Protein AF-A0A0U2WFA4-F1 (afdb_monomer_lite)

Secondary structure (DSSP, 8-state):
-----------------S--EEEEEEETTEEEEEEGGG---SHHHHHHHHHHHHHHHHHHHHHGGGS----

Sequence (71 aa):
MRAVQRNSPHTHSLRGDAGMIVAEYRFGNTICKINDACIATTPEERELIDEQIATAAYACLEDGGESEVDI

Radius of gyration: 19.92 Å; chains: 1; bounding box: 50×54×39 Å

Foldseek 3Di:
DDDPPPPDPQPPPDDDDQWDFNDWDDDPPDIDTDGPNQDDPDPVSVVVVVVVVVVVVVVVVVVVVPPDPPD

pLDDT: mean 70.98, std 18.14, range [38.44, 91.25]

Structure (mmCIF, N/CA/C/O backbone):
data_AF-A0A0U2WFA4-F1
#
_entry.id   AF-A0A0U2WFA4-F1
#
loop_
_atom_site.group_PDB
_atom_site.id
_atom_site.type_symbol
_atom_site.label_atom_id
_atom_site.label_alt_id
_atom_site.label_comp_id
_atom_site.label_asym_id
_atom_site.label_entity_id
_atom_site.label_seq_id
_atom_site.pdbx_PDB_ins_code
_atom_site.Cartn_x
_atom_site.Cartn_y
_atom_site.Cartn_z
_atom_site.occupancy
_atom_site.B_iso_or_equiv
_atom_site.auth_seq_id
_atom_site.auth_comp_id
_atom_site.auth_asym_id
_atom_site.auth_atom_id
_atom_site.pdbx_PDB_model_num
ATOM 1 N N . MET A 1 1 ? -9.595 46.816 3.057 1.00 38.44 1 MET A N 1
ATOM 2 C CA . MET A 1 1 ? -9.359 45.696 2.119 1.00 38.44 1 MET A CA 1
ATOM 3 C C . MET A 1 1 ? -9.592 44.400 2.889 1.00 38.44 1 MET A C 1
ATOM 5 O O . MET A 1 1 ? -8.889 44.177 3.863 1.00 38.44 1 MET A O 1
ATOM 9 N N . ARG A 1 2 ? -10.646 43.630 2.580 1.00 40.47 2 ARG A N 1
ATOM 10 C CA . ARG A 1 2 ? -10.988 42.388 3.305 1.00 40.47 2 ARG A CA 1
ATOM 11 C C . ARG A 1 2 ? -10.361 41.191 2.588 1.00 40.47 2 ARG A C 1
ATOM 13 O O . ARG A 1 2 ? -10.544 41.047 1.384 1.00 40.47 2 ARG A O 1
ATOM 20 N N . ALA A 1 3 ? -9.618 40.370 3.327 1.00 46.59 3 ALA A N 1
ATOM 21 C CA . ALA A 1 3 ? -9.027 39.137 2.826 1.00 46.59 3 ALA A CA 1
ATOM 22 C C . ALA A 1 3 ? -10.129 38.124 2.480 1.00 46.59 3 ALA A C 1
ATOM 24 O O . ALA A 1 3 ? -10.982 37.817 3.311 1.00 46.59 3 ALA A O 1
ATOM 25 N N . VAL A 1 4 ? -10.109 37.610 1.250 1.00 47.00 4 VAL A N 1
ATOM 26 C CA . VAL A 1 4 ? -10.943 36.483 0.822 1.00 47.00 4 VAL A CA 1
ATOM 27 C C . VAL A 1 4 ? -10.267 35.209 1.323 1.00 47.00 4 VAL A C 1
ATOM 29 O O . VAL A 1 4 ? -9.321 34.717 0.708 1.00 47.00 4 VAL A O 1
ATOM 32 N N . GLN A 1 5 ? -10.726 34.685 2.460 1.00 47.75 5 GLN A N 1
ATOM 33 C CA . GLN A 1 5 ? -10.433 33.307 2.847 1.00 47.75 5 GLN A CA 1
ATOM 34 C C . GLN A 1 5 ? -11.135 32.386 1.845 1.00 47.75 5 GLN A C 1
ATOM 36 O O . GLN A 1 5 ? -12.349 32.192 1.895 1.00 47.75 5 GLN A O 1
ATOM 41 N N . ARG A 1 6 ? -10.366 31.850 0.892 1.00 47.34 6 ARG A N 1
ATOM 42 C CA . ARG A 1 6 ? -10.798 30.747 0.030 1.00 47.34 6 ARG A CA 1
ATOM 43 C C . ARG A 1 6 ? -10.904 29.494 0.894 1.00 47.34 6 ARG A C 1
ATOM 45 O O . ARG A 1 6 ? -9.949 28.734 1.001 1.00 47.34 6 ARG A O 1
ATOM 52 N N . ASN A 1 7 ? -12.052 29.307 1.535 1.00 46.84 7 ASN A N 1
ATOM 53 C CA . ASN A 1 7 ? -12.416 28.018 2.100 1.00 46.84 7 ASN A CA 1
ATOM 54 C C . ASN A 1 7 ? -12.762 27.109 0.916 1.00 46.84 7 ASN A C 1
ATOM 56 O O . ASN A 1 7 ? -13.880 27.145 0.404 1.00 46.84 7 ASN A O 1
ATOM 60 N N . SER A 1 8 ? -11.780 26.353 0.421 1.00 50.00 8 SER A N 1
ATOM 61 C CA . SER A 1 8 ? -12.070 25.214 -0.448 1.00 50.00 8 SER A CA 1
ATOM 62 C C . SER A 1 8 ? -13.009 24.286 0.325 1.00 50.00 8 SER A C 1
ATOM 64 O O . SER A 1 8 ? -12.678 23.923 1.456 1.00 50.00 8 SER A O 1
ATOM 66 N N . PRO A 1 9 ? -14.183 23.921 -0.212 1.00 46.41 9 PRO A N 1
ATOM 67 C CA . PRO A 1 9 ? -15.034 22.950 0.449 1.00 46.41 9 PRO A CA 1
ATOM 68 C C . PRO A 1 9 ? -14.313 21.601 0.406 1.00 46.41 9 PRO A C 1
ATOM 70 O O . PRO A 1 9 ? -14.324 20.909 -0.611 1.00 46.41 9 PRO A O 1
ATOM 73 N N . HIS A 1 10 ? -13.658 21.232 1.510 1.00 40.16 10 HIS A N 1
ATOM 74 C CA . HIS A 1 10 ? -13.319 19.841 1.777 1.00 40.16 10 HIS A CA 1
ATOM 75 C C . HIS A 1 10 ? -14.645 19.088 1.852 1.00 40.16 10 HIS A C 1
ATOM 77 O O . HIS A 1 10 ? -15.344 19.110 2.865 1.00 40.16 10 HIS A O 1
ATOM 83 N N . THR A 1 11 ? -15.040 18.503 0.724 1.00 43.47 11 THR A N 1
ATOM 84 C CA . THR A 1 11 ? -16.237 17.676 0.632 1.00 43.47 11 THR A CA 1
ATOM 85 C C . THR A 1 11 ? -15.898 16.361 1.319 1.00 43.47 11 THR A C 1
ATOM 87 O O . THR A 1 11 ? -15.386 15.436 0.700 1.00 43.47 11 THR A O 1
ATOM 90 N N . HIS A 1 12 ? -16.113 16.303 2.634 1.00 44.12 12 HIS A N 1
ATOM 91 C CA . HIS A 1 12 ? -16.143 15.041 3.360 1.00 44.12 12 HIS A CA 1
ATOM 92 C C . HIS A 1 12 ? -17.442 14.328 2.979 1.00 44.12 12 HIS A C 1
ATOM 94 O O . HIS A 1 12 ? -18.479 14.510 3.618 1.00 44.12 12 HIS A O 1
ATOM 100 N N . SER A 1 13 ? -17.395 13.547 1.902 1.00 46.22 13 SER A N 1
ATOM 101 C CA . SER A 1 13 ? -18.456 12.606 1.550 1.00 46.22 13 SER A CA 1
ATOM 102 C C . SER A 1 13 ? -18.467 11.471 2.575 1.00 46.22 13 SER A C 1
ATOM 104 O O . SER A 1 13 ? -17.894 10.411 2.368 1.00 46.22 13 SER A O 1
ATOM 106 N N . LEU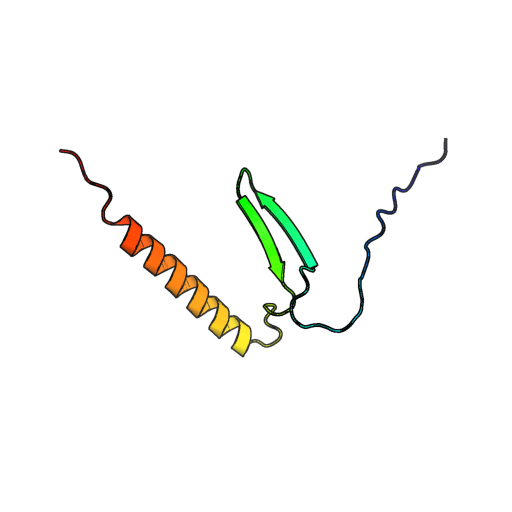 A 1 14 ? -19.095 11.700 3.727 1.00 54.72 14 LEU A N 1
ATOM 107 C CA . LEU A 1 14 ? -19.425 10.634 4.667 1.00 54.72 14 LEU A CA 1
ATOM 108 C C . LEU A 1 14 ? -20.622 9.854 4.114 1.00 54.72 14 LEU A C 1
ATOM 110 O O . LEU A 1 14 ? -21.745 10.348 4.222 1.00 54.72 14 LEU A O 1
ATOM 114 N N . ARG A 1 15 ? -20.386 8.659 3.546 1.00 44.44 15 ARG A N 1
ATOM 115 C CA . ARG A 1 15 ? -21.243 7.453 3.661 1.00 44.44 15 ARG A CA 1
ATOM 116 C C . ARG A 1 15 ? -20.787 6.322 2.720 1.00 44.44 15 ARG A C 1
ATOM 118 O O . ARG A 1 15 ? -21.081 6.354 1.536 1.00 44.44 15 ARG A O 1
AT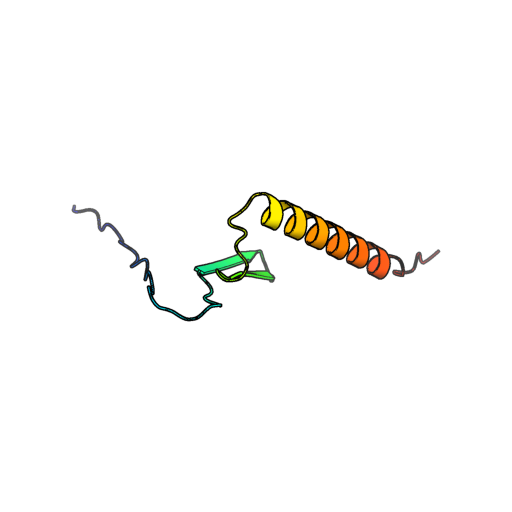OM 125 N N . GLY A 1 16 ? -20.226 5.266 3.307 1.00 44.97 16 GLY A N 1
ATOM 126 C CA . GLY A 1 16 ? -20.937 3.983 3.344 1.00 44.97 16 GLY A CA 1
ATOM 127 C C . GLY A 1 16 ? -20.565 2.873 2.361 1.00 44.97 16 GLY A C 1
ATOM 128 O O . GLY A 1 16 ? -21.054 1.773 2.581 1.00 44.97 16 GLY A O 1
ATOM 129 N N . ASP A 1 17 ? -19.705 3.093 1.371 1.00 47.84 17 ASP A N 1
ATOM 130 C CA . ASP A 1 17 ? -19.226 2.013 0.499 1.00 47.84 17 ASP A CA 1
ATOM 131 C C . ASP A 1 17 ? -17.706 1.892 0.621 1.00 47.84 17 ASP A C 1
ATOM 133 O O . ASP A 1 17 ? -16.985 2.872 0.446 1.00 47.84 17 ASP A O 1
ATOM 137 N N . ALA A 1 18 ? -17.217 0.697 0.965 1.00 57.47 18 ALA A N 1
ATOM 138 C CA . ALA A 1 18 ? -15.788 0.407 0.968 1.00 57.47 18 ALA A CA 1
ATOM 139 C C . ALA A 1 18 ? -15.216 0.703 -0.427 1.00 57.47 18 ALA A C 1
ATOM 141 O O . ALA A 1 18 ? -15.690 0.137 -1.414 1.00 57.47 18 ALA A O 1
ATOM 142 N N . GLY A 1 19 ? -14.211 1.578 -0.518 1.00 65.31 19 GLY A N 1
ATOM 143 C CA . GLY A 1 19 ? -13.545 1.873 -1.786 1.00 65.31 19 GLY A CA 1
ATOM 144 C C . GLY A 1 19 ? -13.585 3.339 -2.220 1.00 65.31 19 GLY A C 1
ATOM 145 O O . GLY A 1 19 ? -13.622 3.603 -3.424 1.00 65.31 19 GLY A O 1
ATOM 146 N N . MET A 1 20 ? -13.605 4.301 -1.295 1.00 82.62 20 MET A N 1
ATOM 147 C CA . MET A 1 20 ? -13.610 5.722 -1.635 1.00 82.62 20 MET A CA 1
ATOM 148 C C . MET A 1 20 ? -12.185 6.236 -1.861 1.00 82.62 20 MET A C 1
ATOM 150 O O . MET A 1 20 ? -11.298 6.077 -1.023 1.00 82.62 20 MET A O 1
ATOM 154 N N . ILE A 1 21 ? -11.970 6.952 -2.970 1.00 86.12 21 ILE A N 1
ATOM 155 C CA . ILE A 1 21 ? -10.739 7.727 -3.154 1.00 86.12 21 ILE A CA 1
ATOM 156 C C . ILE A 1 21 ? -10.807 8.981 -2.280 1.00 86.12 21 ILE A C 1
ATOM 158 O O . ILE A 1 21 ? -11.560 9.912 -2.568 1.00 86.12 21 ILE A O 1
ATOM 162 N N . VAL A 1 22 ? -10.014 9.007 -1.213 1.00 85.62 22 VAL A N 1
ATOM 163 C CA . VAL A 1 22 ? -9.961 10.117 -0.249 1.00 85.62 22 VAL A CA 1
ATOM 164 C C . VAL A 1 22 ? -8.998 11.222 -0.666 1.00 85.62 22 VAL A C 1
ATOM 166 O O . VAL A 1 22 ? -9.142 12.362 -0.227 1.00 85.62 22 VAL A O 1
ATOM 169 N N . ALA A 1 23 ? -8.026 10.908 -1.523 1.00 84.38 23 ALA A N 1
ATOM 170 C CA . ALA A 1 23 ? -7.093 11.885 -2.065 1.00 84.38 23 ALA A CA 1
ATOM 171 C C . ALA A 1 23 ? -6.530 11.441 -3.418 1.00 84.38 23 ALA A C 1
ATOM 173 O O . ALA A 1 23 ? -6.362 10.251 -3.680 1.00 84.38 23 ALA A O 1
ATOM 174 N N . GLU A 1 24 ? -6.191 12.413 -4.259 1.00 90.31 24 GLU A N 1
ATOM 175 C CA . GLU A 1 24 ? -5.506 12.207 -5.532 1.00 90.31 24 GLU A CA 1
ATOM 176 C C . GLU A 1 24 ? -4.323 13.177 -5.624 1.00 90.31 24 GLU A C 1
ATOM 178 O O . GLU A 1 24 ? -4.468 14.377 -5.388 1.00 90.31 24 GLU A O 1
ATOM 183 N N . TYR A 1 25 ? -3.150 12.650 -5.967 1.00 87.12 25 TYR A N 1
ATOM 184 C CA . TYR A 1 25 ? -1.911 13.398 -6.139 1.00 87.12 25 TYR A CA 1
ATOM 185 C C . TYR A 1 25 ? -1.336 13.131 -7.523 1.00 87.12 25 TYR A C 1
ATOM 187 O O . TYR A 1 25 ? -1.382 12.007 -8.022 1.00 87.12 25 TYR A O 1
ATOM 195 N N . ARG A 1 26 ? -0.746 14.160 -8.134 1.00 90.06 26 ARG A N 1
ATOM 196 C CA . ARG A 1 26 ? -0.071 14.042 -9.426 1.00 90.06 26 ARG A CA 1
ATOM 197 C C . ARG A 1 26 ? 1.418 14.321 -9.275 1.00 90.06 26 ARG A C 1
ATOM 199 O O . ARG A 1 26 ? 1.806 15.420 -8.886 1.00 90.06 26 ARG A O 1
ATOM 206 N N . PHE A 1 27 ? 2.232 13.342 -9.645 1.00 85.62 27 PHE A N 1
ATOM 207 C CA . PHE A 1 27 ? 3.689 13.425 -9.670 1.00 85.62 27 PHE A CA 1
ATOM 208 C C . PHE A 1 27 ? 4.153 13.285 -11.122 1.00 85.62 27 PHE A C 1
ATOM 210 O O . PHE A 1 27 ? 4.240 12.185 -11.664 1.00 85.62 27 PHE A O 1
ATOM 217 N N . GLY A 1 28 ? 4.382 14.416 -11.795 1.00 89.94 28 GLY A N 1
ATOM 218 C CA . GLY A 1 28 ? 4.674 14.435 -13.231 1.00 89.94 28 GLY A CA 1
ATOM 219 C C . GLY A 1 28 ? 3.524 13.846 -14.062 1.00 89.94 28 GLY A C 1
ATOM 220 O O . GLY A 1 28 ? 2.410 14.384 -14.074 1.00 89.94 28 GLY A O 1
ATOM 221 N N . ASN A 1 29 ? 3.797 12.732 -14.747 1.00 90.56 29 ASN A N 1
ATOM 222 C CA . ASN A 1 29 ? 2.797 11.978 -15.514 1.00 90.56 29 ASN A CA 1
ATOM 223 C C . ASN A 1 29 ? 2.089 10.885 -14.697 1.00 90.56 29 ASN A C 1
ATOM 225 O O . ASN A 1 29 ? 1.132 10.295 -15.190 1.00 90.56 29 ASN A O 1
ATOM 229 N N . THR A 1 30 ? 2.513 10.646 -13.457 1.00 84.56 30 THR A N 1
ATOM 230 C CA . THR A 1 30 ? 1.938 9.618 -12.587 1.00 84.56 30 THR A CA 1
ATOM 231 C C . THR A 1 30 ? 0.826 10.203 -11.725 1.00 84.56 30 THR A C 1
ATOM 233 O O . THR A 1 30 ? 0.960 11.297 -11.171 1.00 84.56 30 THR A O 1
ATOM 236 N N . ILE A 1 31 ? -0.274 9.461 -11.593 1.00 88.75 31 ILE A N 1
ATOM 237 C CA . ILE A 1 31 ? -1.407 9.802 -10.728 1.00 88.75 31 ILE A CA 1
ATOM 238 C C . ILE A 1 31 ? -1.473 8.769 -9.602 1.00 88.75 31 ILE A C 1
ATOM 240 O O . ILE A 1 31 ? -1.658 7.583 -9.862 1.00 88.75 31 ILE A O 1
ATOM 244 N N . CYS A 1 32 ? -1.351 9.229 -8.360 1.00 83.69 32 CYS A N 1
ATOM 245 C CA . CYS A 1 32 ? -1.498 8.419 -7.155 1.00 83.69 32 CYS A CA 1
ATOM 246 C C . CYS A 1 32 ? -2.859 8.705 -6.514 1.00 83.69 32 CYS A C 1
ATOM 248 O O . CYS A 1 32 ? -3.157 9.853 -6.188 1.00 83.69 32 CYS A O 1
ATOM 250 N N . LYS A 1 33 ? -3.675 7.670 -6.305 1.00 86.81 33 LYS A N 1
ATOM 251 C CA . LYS A 1 33 ? -4.993 7.768 -5.660 1.00 86.81 33 LYS A CA 1
ATOM 252 C C . LYS A 1 33 ? -4.970 7.005 -4.340 1.00 86.81 33 LYS A C 1
ATOM 254 O O . LYS A 1 33 ? -4.596 5.838 -4.329 1.00 86.81 33 LYS A O 1
ATOM 259 N N . ILE A 1 34 ? -5.367 7.651 -3.248 1.00 83.31 34 ILE A N 1
ATOM 260 C CA . ILE A 1 34 ? -5.473 7.022 -1.927 1.00 83.31 34 ILE A CA 1
ATOM 261 C C . ILE A 1 34 ? -6.897 6.509 -1.758 1.00 83.31 34 ILE A C 1
ATOM 263 O O . ILE A 1 34 ? -7.828 7.311 -1.744 1.00 83.31 34 ILE A O 1
ATOM 267 N N . ASN A 1 35 ? -7.049 5.192 -1.635 1.00 83.69 35 ASN A N 1
ATOM 268 C CA . ASN A 1 35 ? -8.320 4.522 -1.370 1.00 83.69 35 ASN A CA 1
ATOM 269 C C . ASN A 1 35 ? -8.438 4.210 0.130 1.00 83.69 35 ASN A C 1
ATOM 271 O O . ASN A 1 35 ? -7.525 3.605 0.694 1.00 83.69 35 ASN A O 1
ATOM 275 N N . ASP A 1 36 ? -9.536 4.612 0.770 1.00 81.94 36 ASP A N 1
ATOM 276 C CA . ASP A 1 36 ? -9.763 4.367 2.198 1.00 81.94 36 ASP A CA 1
ATOM 277 C C . ASP A 1 36 ? -9.864 2.884 2.565 1.00 81.94 36 ASP A C 1
ATOM 279 O O . ASP A 1 36 ? -9.444 2.502 3.655 1.00 81.94 36 ASP A O 1
ATOM 283 N N . ALA A 1 37 ? -10.309 2.037 1.635 1.00 78.19 37 ALA A N 1
ATOM 284 C CA . ALA A 1 37 ? -10.354 0.587 1.809 1.00 78.19 37 ALA A CA 1
ATOM 285 C C . ALA A 1 37 ? -8.963 -0.051 1.962 1.00 78.19 37 ALA A C 1
ATOM 287 O O . ALA A 1 37 ? -8.863 -1.198 2.388 1.00 78.19 37 ALA A O 1
ATOM 288 N N . CYS A 1 38 ? -7.897 0.671 1.608 1.00 74.94 38 CYS A N 1
ATOM 289 C CA . CYS A 1 38 ? -6.516 0.191 1.666 1.00 74.94 38 CYS A CA 1
ATOM 290 C C . CYS A 1 38 ? -5.697 0.869 2.778 1.00 74.94 38 CYS A C 1
ATOM 292 O O . CYS A 1 38 ? -4.471 0.773 2.782 1.00 74.94 38 CYS A O 1
ATOM 294 N N . ILE A 1 39 ? -6.343 1.586 3.704 1.00 80.56 39 ILE A N 1
ATOM 295 C CA . ILE A 1 39 ? -5.656 2.220 4.832 1.00 80.56 39 ILE A CA 1
ATOM 296 C C . ILE A 1 39 ? -5.499 1.195 5.959 1.00 80.56 39 ILE A C 1
ATOM 298 O O . ILE A 1 39 ? -6.484 0.797 6.573 1.00 80.56 39 ILE A O 1
ATOM 302 N N . ALA A 1 40 ? -4.257 0.817 6.278 1.00 82.44 40 ALA A N 1
ATOM 303 C CA . ALA A 1 40 ? -3.979 -0.006 7.454 1.00 82.44 40 ALA A CA 1
ATOM 304 C C . ALA A 1 40 ? -4.234 0.767 8.754 1.00 82.44 40 ALA A C 1
ATOM 306 O O . ALA A 1 40 ? -3.649 1.830 9.012 1.00 82.44 40 ALA A O 1
ATOM 307 N N . THR A 1 41 ? -5.083 0.196 9.602 1.00 85.12 41 THR A N 1
ATOM 308 C CA . THR A 1 41 ? -5.510 0.794 10.872 1.00 85.12 41 THR A CA 1
ATOM 309 C C . THR A 1 41 ? -4.828 0.161 12.081 1.00 85.12 41 THR A C 1
ATOM 311 O O . THR A 1 41 ? -4.714 0.816 13.119 1.00 85.12 41 THR A O 1
ATOM 314 N N . THR A 1 42 ? -4.308 -1.059 11.934 1.00 90.12 42 THR A N 1
ATOM 315 C CA . THR A 1 42 ? -3.589 -1.803 12.980 1.00 90.12 42 THR A CA 1
ATOM 316 C C . THR A 1 42 ? -2.096 -1.961 12.656 1.00 90.12 42 THR A C 1
ATOM 318 O O . THR A 1 42 ? -1.708 -1.864 11.488 1.00 90.12 42 THR A O 1
ATOM 321 N N . PRO A 1 43 ? -1.223 -2.165 13.663 1.00 90.31 43 PRO A N 1
ATOM 322 C CA . PRO A 1 43 ? 0.193 -2.464 13.433 1.00 90.31 43 PRO A CA 1
ATOM 323 C C . PRO A 1 43 ? 0.419 -3.707 12.564 1.00 90.31 43 PRO A C 1
ATOM 325 O O . PRO A 1 43 ? 1.274 -3.680 11.686 1.00 90.31 43 PRO A O 1
ATOM 328 N N . GLU A 1 44 ? -0.380 -4.753 12.761 1.00 89.25 44 GLU A N 1
ATOM 329 C CA . GLU A 1 44 ? -0.276 -6.018 12.030 1.00 89.25 44 GLU A CA 1
ATOM 330 C C . GLU A 1 44 ? -0.639 -5.839 10.547 1.00 89.25 44 GLU A C 1
ATOM 332 O O . GLU A 1 44 ? 0.051 -6.346 9.665 1.00 89.25 44 GLU A O 1
ATOM 337 N N . GLU A 1 45 ? -1.685 -5.059 10.249 1.00 84.88 45 GLU A N 1
ATOM 338 C CA . GLU A 1 45 ? -2.035 -4.697 8.868 1.00 84.88 45 GLU A CA 1
ATOM 339 C C . GLU A 1 45 ? -0.930 -3.879 8.194 1.00 84.88 45 GLU A C 1
ATOM 341 O O . GLU A 1 45 ? -0.692 -4.038 6.999 1.00 84.88 45 GLU A O 1
ATOM 346 N N . ARG A 1 46 ? -0.249 -2.999 8.940 1.00 86.12 46 ARG A N 1
ATOM 347 C CA . ARG A 1 46 ? 0.862 -2.205 8.395 1.00 86.12 46 ARG A CA 1
ATOM 348 C C . ARG A 1 46 ? 2.043 -3.083 8.020 1.00 86.12 46 ARG A C 1
ATOM 350 O O . ARG A 1 46 ? 2.561 -2.927 6.923 1.00 86.12 46 ARG A O 1
ATOM 357 N N . GLU A 1 47 ? 2.423 -4.007 8.897 1.00 88.56 47 GLU A N 1
ATOM 358 C CA . GLU A 1 47 ? 3.528 -4.935 8.648 1.00 88.56 47 GLU A CA 1
ATOM 359 C C . GLU A 1 47 ? 3.263 -5.798 7.405 1.00 88.56 47 GLU A C 1
ATOM 361 O O . GLU A 1 47 ? 4.133 -5.923 6.543 1.00 88.56 47 GLU A O 1
ATOM 366 N N . LEU A 1 48 ? 2.029 -6.290 7.245 1.00 86.38 48 LEU A N 1
ATOM 367 C CA . LEU A 1 48 ? 1.617 -7.032 6.052 1.00 86.38 48 LEU A CA 1
ATOM 368 C C . LEU A 1 48 ? 1.697 -6.182 4.772 1.00 86.38 48 LEU A C 1
ATOM 370 O O . LEU A 1 48 ? 2.151 -6.665 3.734 1.00 86.38 48 LEU A O 1
ATOM 374 N N . ILE A 1 49 ? 1.239 -4.927 4.819 1.00 84.75 49 ILE A N 1
ATOM 375 C CA . ILE A 1 49 ? 1.320 -4.018 3.666 1.00 84.75 49 ILE A CA 1
ATOM 376 C C . ILE A 1 49 ? 2.781 -3.712 3.318 1.00 84.75 49 ILE A C 1
ATOM 378 O O . ILE A 1 49 ? 3.133 -3.735 2.139 1.00 84.75 49 ILE A O 1
ATOM 382 N N . ASP A 1 50 ? 3.634 -3.463 4.311 1.00 87.12 50 ASP A N 1
ATOM 383 C CA . ASP A 1 50 ? 5.055 -3.178 4.096 1.00 87.12 50 ASP A CA 1
ATOM 384 C C . ASP A 1 50 ? 5.770 -4.368 3.432 1.00 87.12 50 ASP A C 1
ATOM 386 O O . ASP A 1 50 ? 6.527 -4.178 2.475 1.00 87.12 50 ASP A O 1
ATOM 390 N N . GLU A 1 51 ? 5.475 -5.601 3.858 1.00 91.25 51 GLU A N 1
ATOM 391 C CA . GLU A 1 51 ? 5.988 -6.824 3.227 1.00 91.25 51 GLU A CA 1
ATOM 392 C C . GLU A 1 51 ? 5.535 -6.948 1.761 1.00 91.25 51 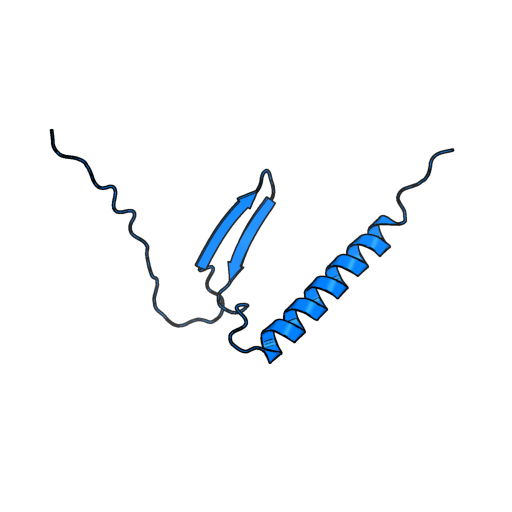GLU A C 1
ATOM 394 O O . GLU A 1 51 ? 6.341 -7.248 0.871 1.00 91.25 51 GLU A O 1
ATOM 399 N N . GL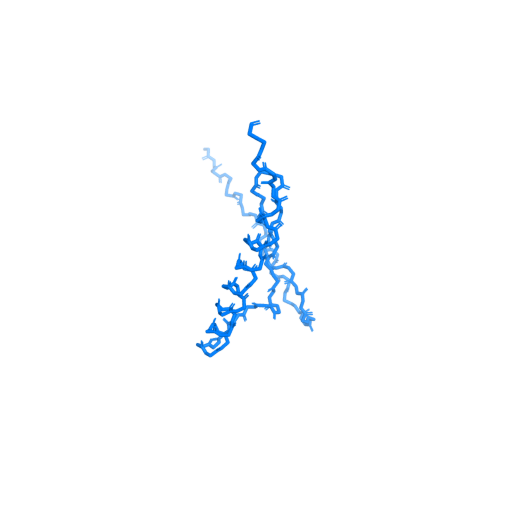N A 1 52 ? 4.259 -6.667 1.476 1.00 87.94 52 GLN A N 1
ATOM 400 C CA . GLN A 1 52 ? 3.719 -6.704 0.113 1.00 87.94 52 GLN A CA 1
ATOM 401 C C . GLN A 1 52 ? 4.346 -5.635 -0.788 1.00 87.94 52 GLN A C 1
ATOM 403 O O . GLN A 1 52 ? 4.673 -5.922 -1.941 1.00 87.94 52 GLN A O 1
ATOM 408 N N . ILE A 1 53 ? 4.555 -4.420 -0.270 1.00 87.06 53 ILE A N 1
ATOM 409 C CA . ILE A 1 53 ? 5.240 -3.342 -0.993 1.00 87.06 53 ILE A CA 1
ATOM 410 C C . ILE A 1 53 ? 6.682 -3.749 -1.301 1.00 87.06 53 ILE A C 1
ATOM 412 O O . ILE A 1 53 ? 7.122 -3.590 -2.441 1.00 87.06 53 ILE A O 1
ATOM 416 N N . ALA A 1 54 ? 7.409 -4.299 -0.324 1.00 88.56 54 ALA A N 1
ATOM 417 C CA . ALA A 1 54 ? 8.782 -4.761 -0.519 1.00 88.56 54 ALA A CA 1
ATOM 418 C C . ALA A 1 54 ? 8.861 -5.876 -1.574 1.00 88.56 54 ALA A C 1
ATOM 420 O O . ALA A 1 54 ? 9.716 -5.830 -2.459 1.00 88.56 54 ALA A O 1
ATOM 421 N N . THR A 1 55 ? 7.928 -6.829 -1.528 1.00 89.12 55 THR A N 1
ATOM 422 C CA . THR A 1 55 ? 7.835 -7.929 -2.497 1.00 89.12 55 THR A CA 1
ATOM 423 C C . THR A 1 55 ? 7.561 -7.413 -3.909 1.00 89.12 55 THR A C 1
ATOM 425 O O . THR A 1 55 ? 8.258 -7.787 -4.850 1.00 89.12 55 THR A O 1
ATOM 428 N N . ALA A 1 56 ? 6.589 -6.511 -4.071 1.00 83.06 56 ALA A N 1
ATOM 429 C CA . ALA A 1 56 ? 6.275 -5.914 -5.368 1.00 83.06 56 ALA A CA 1
ATOM 430 C C . ALA A 1 56 ? 7.442 -5.074 -5.913 1.00 83.06 56 ALA A C 1
ATOM 432 O O . ALA A 1 56 ? 7.755 -5.149 -7.099 1.00 83.06 56 ALA A O 1
ATOM 433 N N . ALA A 1 57 ? 8.117 -4.303 -5.053 1.00 83.19 57 ALA A N 1
ATOM 434 C CA . ALA A 1 57 ? 9.295 -3.532 -5.437 1.00 83.19 57 ALA A CA 1
ATOM 435 C C . ALA A 1 57 ? 10.437 -4.440 -5.911 1.00 83.19 57 ALA A C 1
ATOM 437 O O . ALA A 1 57 ? 11.104 -4.110 -6.890 1.00 83.19 57 ALA A O 1
ATOM 438 N N . TYR A 1 58 ? 10.636 -5.584 -5.253 1.00 83.62 58 TYR A N 1
ATOM 439 C CA . TYR A 1 58 ? 11.633 -6.570 -5.657 1.00 83.62 58 TYR A CA 1
ATOM 440 C C . TYR A 1 58 ? 11.289 -7.224 -7.001 1.00 83.62 58 TYR A C 1
ATOM 442 O O . TYR A 1 58 ? 12.144 -7.273 -7.879 1.00 83.62 58 TYR A O 1
ATOM 450 N N . ALA A 1 59 ? 10.032 -7.624 -7.213 1.00 82.19 59 ALA A N 1
ATOM 451 C CA . ALA A 1 59 ? 9.581 -8.190 -8.488 1.00 82.19 59 ALA A CA 1
ATOM 452 C C . ALA A 1 59 ? 9.794 -7.223 -9.670 1.00 82.19 59 ALA A C 1
ATOM 454 O O . ALA A 1 59 ? 10.244 -7.630 -10.737 1.00 82.19 59 ALA A O 1
ATOM 455 N N . CYS A 1 60 ? 9.566 -5.921 -9.467 1.00 78.88 60 CYS A N 1
ATOM 456 C CA . CYS A 1 60 ? 9.862 -4.903 -10.480 1.00 78.88 60 CYS A CA 1
ATOM 457 C C . CYS A 1 60 ? 11.359 -4.799 -10.828 1.00 78.88 60 CYS A C 1
ATOM 459 O O . CYS A 1 60 ? 11.696 -4.363 -11.927 1.00 78.88 60 CYS A O 1
ATOM 461 N N . LEU A 1 61 ? 12.260 -5.145 -9.901 1.00 77.19 61 LEU A N 1
ATOM 462 C CA . LEU A 1 61 ? 13.702 -5.181 -10.166 1.00 77.19 61 LEU A CA 1
ATOM 463 C C . LEU A 1 61 ? 14.101 -6.440 -10.941 1.00 77.19 61 LEU A C 1
ATOM 465 O O . LEU A 1 61 ? 14.993 -6.359 -11.781 1.00 77.19 61 LEU A O 1
ATOM 469 N N . GLU A 1 62 ? 13.440 -7.573 -10.691 1.00 69.75 62 GLU A N 1
ATOM 470 C CA . GLU A 1 62 ? 13.657 -8.809 -11.452 1.00 69.75 62 GLU A CA 1
ATOM 471 C C . GLU A 1 62 ? 13.182 -8.667 -12.908 1.00 69.75 62 GLU A C 1
ATOM 473 O O . GLU A 1 62 ? 13.941 -8.992 -13.819 1.00 69.75 62 GLU A O 1
ATOM 478 N N . ASP A 1 63 ? 12.011 -8.064 -13.145 1.00 58.97 63 ASP A N 1
ATOM 479 C CA . ASP A 1 63 ? 11.514 -7.762 -14.503 1.00 58.97 63 ASP A CA 1
ATOM 480 C C . ASP A 1 63 ? 12.357 -6.692 -15.233 1.00 58.97 63 ASP A C 1
ATOM 482 O O . ASP A 1 63 ? 12.373 -6.625 -16.461 1.00 58.97 63 ASP A O 1
ATOM 486 N N . GLY A 1 64 ? 13.086 -5.843 -14.498 1.00 56.03 64 GLY A N 1
ATOM 487 C CA . GLY A 1 64 ? 14.018 -4.856 -15.062 1.00 56.03 64 GLY A CA 1
ATOM 488 C C . GLY A 1 64 ? 15.401 -5.417 -15.424 1.00 56.03 64 GLY A C 1
ATOM 489 O O . GLY A 1 64 ? 16.203 -4.711 -16.044 1.00 56.03 64 GLY A O 1
ATOM 490 N N . GLY A 1 65 ? 15.690 -6.667 -15.043 1.00 50.72 65 GLY A N 1
ATOM 491 C CA . GLY A 1 65 ? 16.973 -7.346 -15.249 1.00 50.72 65 GLY A CA 1
ATOM 492 C C . GLY A 1 65 ? 17.245 -7.813 -16.683 1.00 50.72 65 GLY A C 1
ATOM 493 O O . GLY A 1 65 ? 18.369 -8.214 -16.976 1.00 50.72 65 GLY A O 1
ATOM 494 N N . GLU A 1 66 ? 16.265 -7.720 -17.586 1.00 54.16 66 GLU A N 1
ATOM 495 C CA . GLU A 1 66 ? 16.401 -8.048 -19.015 1.00 54.16 66 GLU A CA 1
ATOM 496 C C . GLU A 1 66 ? 16.433 -6.797 -19.918 1.00 54.16 66 GLU A C 1
ATOM 498 O O . GLU A 1 66 ? 15.920 -6.809 -21.034 1.00 54.16 66 GLU A O 1
ATOM 503 N N . SER A 1 67 ? 17.040 -5.691 -19.471 1.00 54.88 67 SER A N 1
ATOM 504 C CA . SER A 1 67 ? 17.475 -4.645 -20.409 1.00 54.88 67 SER A CA 1
A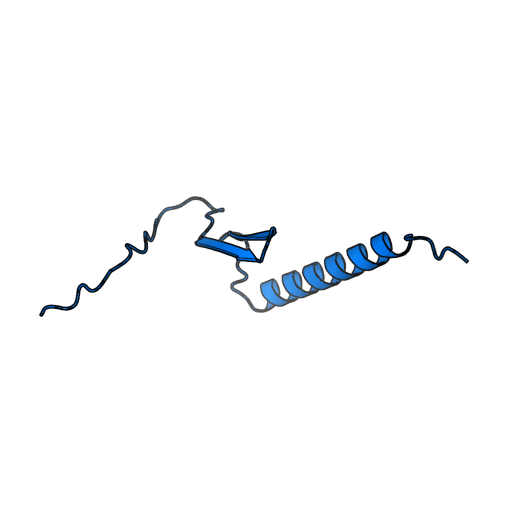TOM 505 C C . SER A 1 67 ? 18.942 -4.872 -20.773 1.00 54.88 67 SER A C 1
ATOM 507 O O . SER A 1 67 ? 19.844 -4.669 -19.964 1.00 54.88 67 SER A O 1
ATOM 509 N N . GLU A 1 68 ? 19.134 -5.388 -21.990 1.00 53.06 68 GLU A N 1
ATOM 510 C CA . GLU A 1 68 ? 20.400 -5.667 -22.670 1.00 53.06 68 GLU A CA 1
ATOM 511 C C . GLU A 1 68 ? 21.535 -4.705 -22.293 1.00 53.06 68 GLU A C 1
ATOM 513 O O . GLU A 1 68 ? 21.474 -3.493 -22.508 1.00 53.06 68 GLU A O 1
ATOM 518 N N . VAL A 1 69 ? 22.628 -5.285 -21.796 1.00 55.97 69 VAL A N 1
ATOM 519 C CA . VAL A 1 69 ? 23.955 -4.689 -21.925 1.00 55.97 69 VAL A CA 1
ATOM 520 C C . VAL A 1 69 ? 24.375 -4.895 -23.380 1.00 55.97 69 VAL A C 1
ATOM 522 O O . VAL A 1 69 ? 24.882 -5.961 -23.726 1.00 55.97 69 VAL A O 1
ATOM 525 N N . ASP A 1 70 ? 24.142 -3.897 -24.233 1.00 50.00 70 ASP A N 1
ATOM 526 C CA . ASP A 1 70 ? 24.810 -3.815 -25.535 1.00 50.00 70 ASP A CA 1
ATOM 527 C C . ASP A 1 70 ? 26.306 -3.547 -25.287 1.00 50.00 70 ASP A C 1
ATOM 529 O O . ASP A 1 70 ? 26.684 -2.532 -24.691 1.00 50.00 70 ASP A O 1
ATOM 533 N N . ILE A 1 71 ? 27.137 -4.512 -25.688 1.00 50.91 71 ILE A N 1
ATOM 534 C CA . ILE A 1 71 ? 28.607 -4.505 -25.611 1.00 50.91 71 ILE A CA 1
ATOM 535 C C . ILE A 1 71 ? 29.181 -3.849 -26.868 1.00 50.91 71 ILE A C 1
ATOM 537 O O . ILE A 1 71 ? 28.734 -4.226 -27.975 1.00 50.91 71 ILE A O 1
#

=== Feature glossary ===
A reading guide for the features in this record.

Start from the sequence.

  · This is the polypeptide sequence — one letter per residue, N-terminus first. Length ranges from a few dozen residues for small domains to over a thousand for large multi-domain proteins.

Fold it, and you get atomic coordinates and the backbone conformation that goes with them.

  · Structure coordinates are given as an mmCIF _atom_site loop: one row per atom with element, residue name, chain id, sequence number, and x/y/z position in Å. Only the four main-chain atoms per residue are included here; side chains are omitted to keep the record compact.

  · Backbone dihedral angles. Every residue except chain termini has a φ (preceding-C → N → Cα → C) and a ψ (N → Cα → C → next-N). They are reported in degrees following the IUPAC sign convention. Secondary structure is essentially a statement about which (φ, ψ) basin each residue occupies.

  · The SS8 string is DSSP's per-residue secondary-structure call. α-helix (H) means an i→i+4 H-bond ladder; β-strand (E) means the residue participates in a β-sheet; 3₁₀ (G) and π (I) are tighter and wider helices; T/S are turns/bends; '-' is loop.

  · SS3 is a coarse helix/strand/coil call (letters a/b/c) made by the P-SEA algorithm from inter-Cα distances and dihedrals. It is less detailed than DSSP but needs only Cα positions.

Summarize the fold with a handful of shape descriptors and a per-residue structural alphabet.

  · Radius of gyration (Rg) is the root-mean-square distance of Cα atoms from their centroid — a single number for overall size and compactness. A globular domain of N residues has Rg ≈ 2.2·N^0.38 Å; an extended or disordered chain has a much larger Rg. The Cα contact count is the number of residue pairs whose Cα atoms are within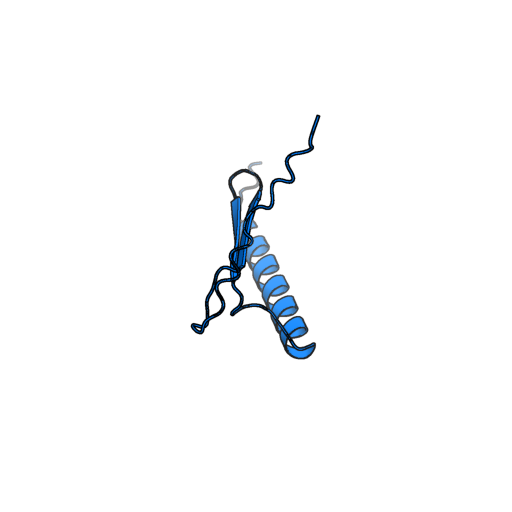 8 Å and are more than four positions apart in sequence — a standard proxy for tertiary packing density. The bounding box is the smallest axis-aligned box enclosing all Cα atoms.

  · The Foldseek 3Di string encodes local tertiary geometry as a 20-letter alphabet — one character per residue — derived from the relative positions of nearby Cα atoms. Unlike the amino-acid sequence, 3Di is a direct function of the 3D structure, so two proteins with the same fold have similar 3Di strings even at low sequence identity.

  · Solvent-accessible surface area (SASA) is the area in Å² traced out by the centre of a 1.4 Å probe sphere (a water molecule) rolled over the protein's van der Waals surface (Shrake–Rupley / Lee–Richards construction). Buried residues have near-zero SASA; fully exposed residues can exceed 200 Å². The total SASA scales roughly with the number of surface residues.

Ask how reliable the model is.

  · pLDDT (predicted Local Distance Difference Test) is AlphaFold's per-residue confidence score, ranging from 0 to 100. Values above 90 indicate high confidence (typically well-packed cores); 70–90 is confident; 50–70 low confidence; below 50 usually means the region is disordered or the prediction is unreliable there. AlphaFold stores pLDDT in the mmCIF B-factor column.

  · B-factor (Debye–Waller factor) reflects atomic displacement in the crystal lattice. It is an experimental observable (units Å²), not a prediction; low values mean the atom is pinned down, high values mean it moves or is heterogeneous across the crystal.

  · Predicted Aligned Error (PAE) is an AlphaFold confidence matrix: entry (i, j) is the expected error in the position of residue j, in ångströms, when the prediction is superimposed on the true structure at residue i. Low PAE within a block of residues means that block is internally rigid and well-predicted; high PAE between two blocks means their relative placement is uncertain even if each block individually is confident.

Place it in context: what it resembles, what it is annotated as, and how it looks.

  · Nearest PDB neighbors are the top structural matches found by Foldseek when searching this structure against the entire Protein Data Bank. Each hit reports a TM-score (0 to 1; >0.5 almost always implies the same fold) and an E-value. These are *structural* homologs — they may share no detectable sequence similarity.

  · Functional annotations link the protein to curated databases. InterPro entries identify conserved domains and families by matching the sequence against member-database signatures (Pfam, PROSITE, CDD, …). Gene Ontology (GO) terms describe molecular function, biological process, and cellular component in a controlled vocabulary. CATH places the structure in a hierarchical fold classification (Class/Architecture/Topology/Homologous-superfamily). The organism is the source species.

  · Three diagnostic plots accompany the record. The Cα contact map visualizes the tertiary structure as a 2D adjacency matrix (8 Å cutoff, sequence-local contacts suppressed). The Ramachandran plot shows the distribution of backbone (φ, ψ) torsions, with points in the α and β basins reflecting secondary structure content. The PAE plot shows AlphaFold's inter-residue confidence as a color matrix.

  · Six rendered views show the 3D structure from the faces of a cube — i.e. along ±x, ±y, ±z. Rendering representation is drawn randomly per protein from cartoon (secondary-structure ribbons), sticks (backbone bonds), or molecular surface; coloring is either N→C rainbow (blue at the N-terminus through red at the C-terminus) or one color per chain.